Protein AF-A0AA38J3A5-F1 (afdb_monomer)

Mean predicted aligned error: 2.28 Å

Nearest PDB structures (foldseek):
  6xyu-assembly1_A  TM=9.948E-01  e=3.611E-06  Drosophila melanogaster
  7p1p-assembly1_B  TM=9.838E-01  e=9.344E-05  Homo sapiens
  4pqe-assembly1_A-2  TM=9.860E-01  e=3.802E-04  Homo sapiens
  1maa-assembly2_D  TM=9.929E-01  e=5.942E-04  Mus musculus
  2xui-assembly1_A  TM=9.921E-01  e=8.175E-04  Mus musculus

InterPro domains:
  IPR000997 Cholinesterase [PR00878] (5-13)
  IPR000997 Cholinesterase [PR00878] (43-50)
  IPR000997 Cholinesterase [PR00878] (51-63)
  IPR002018 Carboxylesterase, type B [PF00135] (3-91)
  IPR029058 Alpha/Beta hydrolase fold [G3DSA:3.40.50.1820] (1-91)
  IPR029058 Alpha/Beta hydrolase fold [SSF53474] (3-91)
  IPR050654 Acetylcholinesterase-related enzymes [PTHR43918] (2-91)

Radius of gyration: 15.36 Å; Cα contacts (8 Å, |Δi|>4): 59; chains: 1; bounding box: 44×21×37 Å

Organism: NCBI:txid2755281

Solvent-accessible surface area (backbone atoms only — not comparable to full-atom values): 5596 Å² total; per-residue (Å²): 110,70,65,53,54,52,44,37,68,74,47,52,49,58,50,48,55,50,47,51,55,42,37,77,72,71,44,91,74,85,86,86,83,88,79,76,57,63,94,73,59,86,65,63,77,91,63,59,59,53,93,69,65,61,53,46,30,56,72,41,53,46,68,39,81,92,52,88,58,55,74,66,51,31,51,49,13,54,52,43,34,49,51,54,54,46,41,76,74,74,103

Foldseek 3Di:
DVLVVCCCVPPVVVVVVVQVVCVVVPDDGDDDDDQDDFPPDPDDVVCGQDVCNCVCLLVQVLVPPVDDGDPVSNVSSVVNVVVVVCVVVPD

pLDDT: mean 97.99, std 2.22, range [78.12, 98.81]

Sequence (91 aa):
MVGDVVGDYFFICPTNDFAELAAERGMKVYYYFFTHRTSTSLWGEWMGVMHGDEIEYVFGHPLNMSLQFNSRERELSLKIMQAFARFAATG

Structure (mmCIF, N/CA/C/O backbone):
data_AF-A0AA38J3A5-F1
#
_entry.id   AF-A0AA38J3A5-F1
#
loop_
_atom_site.group_PDB
_atom_site.id
_atom_site.type_symbol
_atom_site.label_atom_id
_atom_site.label_alt_id
_atom_site.label_comp_id
_atom_site.label_asym_id
_atom_site.label_entity_id
_atom_site.label_seq_id
_atom_site.pdbx_PDB_ins_code
_atom_site.Cartn_x
_atom_site.Cartn_y
_atom_site.Cartn_z
_atom_site.occupancy
_atom_site.B_iso_or_equiv
_atom_site.auth_seq_id
_atom_site.auth_comp_id
_atom_site.auth_asym_id
_atom_site.auth_atom_id
_atom_site.pdb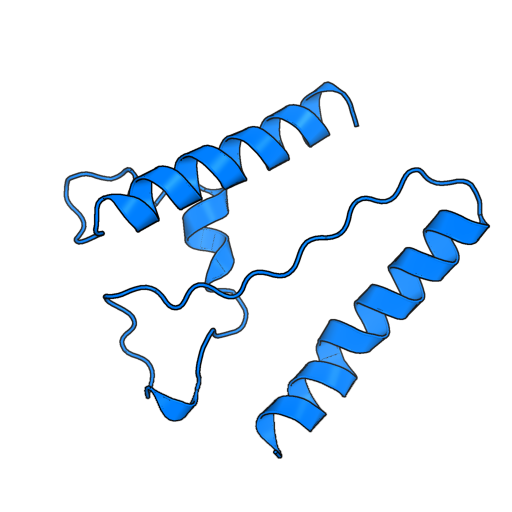x_PDB_model_num
ATOM 1 N N . MET A 1 1 ? -6.616 -4.674 -18.771 1.00 78.12 1 MET A N 1
ATOM 2 C CA . MET A 1 1 ? -7.979 -5.231 -18.920 1.00 78.12 1 MET A CA 1
ATOM 3 C C . MET A 1 1 ? -8.149 -6.566 -18.197 1.00 78.12 1 MET A C 1
ATOM 5 O O . MET A 1 1 ? -8.929 -6.606 -17.266 1.00 78.12 1 MET A O 1
ATOM 9 N N . VAL A 1 2 ? -7.446 -7.656 -18.555 1.00 96.56 2 VAL A N 1
ATOM 10 C CA . VAL A 1 2 ? -7.588 -8.936 -17.808 1.00 96.56 2 VAL A CA 1
ATOM 11 C C . VAL A 1 2 ? -6.933 -8.876 -16.423 1.00 96.56 2 VAL A C 1
ATOM 13 O O . VAL A 1 2 ? -7.518 -9.357 -15.461 1.00 96.56 2 VAL A O 1
ATOM 16 N N . GLY A 1 3 ? -5.751 -8.254 -16.316 1.00 96.31 3 GLY A N 1
ATOM 17 C CA . GLY A 1 3 ? -5.078 -8.051 -15.026 1.00 96.31 3 GLY A CA 1
ATOM 18 C C . GLY A 1 3 ? -5.943 -7.278 -14.029 1.00 96.31 3 GLY A C 1
ATOM 19 O O . GLY A 1 3 ? -6.063 -7.705 -12.888 1.00 96.31 3 GLY A O 1
ATOM 20 N N . ASP A 1 4 ? -6.620 -6.226 -14.496 1.00 96.69 4 ASP A N 1
ATOM 21 C CA . ASP A 1 4 ? -7.534 -5.421 -13.675 1.00 96.69 4 ASP A CA 1
ATOM 22 C C . ASP A 1 4 ? -8.705 -6.264 -13.160 1.00 96.69 4 ASP A C 1
ATOM 24 O O . ASP A 1 4 ? -8.960 -6.280 -11.968 1.00 96.69 4 ASP A O 1
ATOM 28 N N . VAL A 1 5 ? -9.345 -7.071 -14.018 1.00 98.38 5 VAL A N 1
ATOM 29 C CA . VAL A 1 5 ? -10.446 -7.961 -13.598 1.00 98.38 5 VAL A CA 1
ATOM 30 C C . VAL A 1 5 ? -10.004 -8.951 -12.515 1.00 98.38 5 VAL A C 1
ATOM 32 O O . VAL A 1 5 ? -10.742 -9.192 -11.564 1.00 98.38 5 VAL A O 1
ATOM 35 N N . VAL A 1 6 ? -8.805 -9.528 -12.641 1.00 98.31 6 VAL A N 1
ATOM 36 C CA . VAL A 1 6 ? -8.252 -10.442 -11.628 1.00 98.31 6 VAL A CA 1
ATOM 37 C C . VAL A 1 6 ? -7.929 -9.683 -10.336 1.00 98.31 6 VAL A C 1
ATOM 39 O O . VAL A 1 6 ? -8.287 -10.145 -9.255 1.00 98.31 6 VAL A O 1
ATOM 42 N N . GLY A 1 7 ? -7.285 -8.518 -10.433 1.00 98.19 7 GLY A N 1
ATOM 43 C CA . GLY A 1 7 ? -6.959 -7.669 -9.286 1.00 98.19 7 GLY A CA 1
ATOM 44 C C . GLY A 1 7 ? -8.202 -7.208 -8.522 1.00 98.19 7 GLY A C 1
ATOM 45 O O . GLY A 1 7 ? -8.261 -7.341 -7.298 1.00 98.19 7 GLY A O 1
ATOM 46 N N . ASP A 1 8 ? -9.215 -6.745 -9.250 1.00 98.56 8 ASP A N 1
ATOM 47 C CA . ASP A 1 8 ? -10.488 -6.276 -8.710 1.00 98.56 8 ASP A CA 1
ATOM 48 C C . ASP A 1 8 ? -11.238 -7.410 -8.017 1.00 98.56 8 ASP A C 1
ATOM 50 O O . ASP A 1 8 ? -11.595 -7.286 -6.846 1.00 98.56 8 ASP A O 1
ATOM 54 N N . TYR A 1 9 ? -11.421 -8.542 -8.704 1.00 98.44 9 TYR A N 1
ATOM 55 C CA . TYR A 1 9 ? -12.211 -9.655 -8.182 1.00 98.44 9 TYR A CA 1
ATOM 56 C C . TYR A 1 9 ? -11.572 -10.324 -6.960 1.00 98.44 9 TYR A C 1
ATOM 58 O O . TYR A 1 9 ? -12.282 -10.674 -6.019 1.00 98.44 9 TYR A O 1
ATOM 66 N N . PHE A 1 10 ? -10.251 -10.525 -6.959 1.00 98.50 10 PHE A N 1
ATOM 67 C CA . PHE A 1 10 ? -9.588 -11.291 -5.899 1.00 98.50 10 PHE A CA 1
ATOM 68 C C . PHE A 1 10 ? -9.049 -10.442 -4.745 1.00 98.50 10 PHE A C 1
ATOM 70 O O . PHE A 1 10 ? -8.879 -10.982 -3.653 1.00 98.50 10 PHE A O 1
ATOM 77 N N . PHE A 1 11 ? -8.775 -9.151 -4.954 1.00 98.44 11 PHE A N 1
ATOM 78 C CA . PHE A 1 11 ? -8.080 -8.334 -3.955 1.00 98.44 11 PHE A CA 1
ATOM 79 C C . PHE A 1 11 ? -8.798 -7.016 -3.665 1.00 98.44 11 PHE A C 1
ATOM 81 O O . PHE A 1 11 ? -9.192 -6.787 -2.522 1.00 98.44 11 PHE A O 1
ATOM 88 N N . ILE A 1 12 ? -8.983 -6.150 -4.665 1.00 98.44 12 ILE A N 1
ATOM 89 C CA . ILE A 1 12 ? -9.411 -4.761 -4.427 1.00 98.44 12 ILE A CA 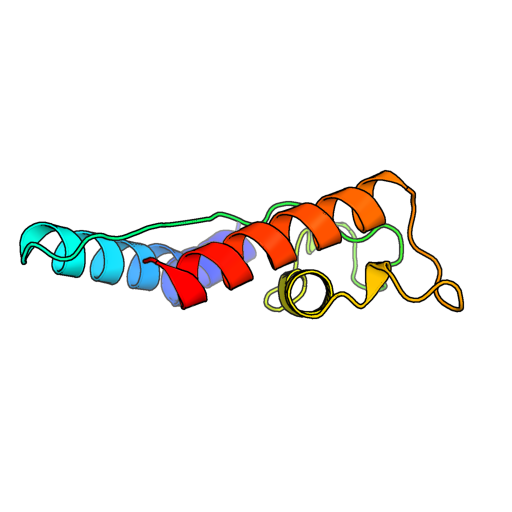1
ATOM 90 C C . ILE A 1 12 ? -10.869 -4.700 -3.962 1.00 98.44 12 ILE A C 1
ATOM 92 O O . ILE A 1 12 ? -11.134 -4.144 -2.897 1.00 98.44 12 ILE A O 1
ATOM 96 N N . CYS A 1 13 ? -11.812 -5.287 -4.707 1.00 98.62 13 CYS A N 1
ATOM 97 C CA . CYS A 1 13 ? -13.232 -5.229 -4.349 1.00 98.62 13 CYS A CA 1
ATOM 98 C C . CYS A 1 13 ? -13.536 -5.957 -3.028 1.00 98.62 13 CYS A C 1
ATOM 100 O O . CYS A 1 13 ? -14.158 -5.334 -2.174 1.00 98.62 13 CYS A O 1
ATOM 102 N N . PRO A 1 14 ? -13.038 -7.184 -2.764 1.00 98.81 14 PRO A N 1
ATOM 103 C CA . PRO A 1 14 ? -13.251 -7.824 -1.463 1.00 98.81 14 PRO A CA 1
ATOM 104 C C . PRO A 1 14 ? -12.693 -7.019 -0.278 1.00 98.81 14 PRO A C 1
ATOM 106 O O . PRO A 1 14 ? -13.284 -7.019 0.803 1.00 98.81 14 PRO A O 1
ATOM 109 N N . THR A 1 15 ? -11.565 -6.321 -0.465 1.00 98.75 15 THR A N 1
ATOM 110 C CA . THR A 1 15 ? -10.985 -5.462 0.582 1.00 98.75 15 THR A CA 1
ATOM 111 C C . THR A 1 15 ? -11.832 -4.207 0.803 1.00 98.75 15 THR A C 1
ATOM 113 O O . THR A 1 15 ? -12.048 -3.829 1.955 1.00 98.75 15 THR A O 1
ATOM 116 N N . ASN A 1 16 ? -12.361 -3.597 -0.266 1.00 98.75 16 ASN A N 1
ATOM 117 C CA . ASN A 1 16 ? -13.315 -2.488 -0.173 1.00 98.75 16 ASN A CA 1
ATOM 118 C C . ASN A 1 16 ? -14.600 -2.913 0.550 1.00 98.75 16 ASN A C 1
ATOM 120 O O . ASN A 1 16 ? -14.974 -2.266 1.523 1.00 98.75 16 ASN A O 1
ATOM 124 N N . ASP A 1 17 ? -15.216 -4.030 0.151 1.00 98.81 17 ASP A N 1
ATOM 125 C CA . ASP A 1 17 ? -16.448 -4.544 0.766 1.00 98.81 17 ASP A CA 1
ATOM 126 C C . ASP A 1 17 ? -16.260 -4.775 2.274 1.00 98.81 17 ASP A C 1
ATOM 128 O O . ASP A 1 17 ? -17.108 -4.418 3.096 1.00 98.81 17 ASP A O 1
ATOM 132 N N . PHE A 1 18 ? -15.116 -5.345 2.670 1.00 98.75 18 PHE A N 1
ATOM 133 C CA . PHE A 1 18 ? -14.784 -5.530 4.080 1.00 98.75 18 PHE A CA 1
ATOM 134 C C . PHE A 1 18 ? -14.577 -4.197 4.814 1.00 98.75 18 PHE A C 1
ATOM 136 O O . PHE A 1 18 ? -15.061 -4.037 5.937 1.00 98.75 18 PHE A O 1
ATOM 143 N N . ALA A 1 19 ? -13.863 -3.249 4.204 1.00 98.75 19 ALA A N 1
ATOM 144 C CA . ALA A 1 19 ? -13.613 -1.932 4.781 1.00 98.75 19 ALA A CA 1
ATOM 145 C C . ALA A 1 19 ? -14.915 -1.144 4.993 1.00 98.75 19 ALA A C 1
ATOM 147 O O . ALA A 1 19 ? -15.107 -0.565 6.064 1.00 98.75 19 ALA A O 1
ATOM 148 N N . GLU A 1 20 ? -15.822 -1.166 4.015 1.00 98.75 20 GLU A N 1
ATOM 149 C CA . GLU A 1 20 ? -17.151 -0.558 4.107 1.00 98.75 20 GLU A CA 1
ATOM 150 C C . GLU A 1 20 ? -17.967 -1.208 5.226 1.00 98.75 20 GLU A C 1
ATOM 152 O O . GLU A 1 20 ? -18.412 -0.517 6.144 1.00 98.75 20 GLU A O 1
ATOM 157 N N . LEU A 1 21 ? -18.059 -2.541 5.245 1.00 98.81 21 LEU A N 1
ATOM 158 C CA . LEU A 1 21 ? -18.785 -3.276 6.283 1.00 98.81 21 LEU A CA 1
ATOM 159 C C . LEU A 1 21 ? -18.239 -3.011 7.696 1.00 98.81 21 LEU A C 1
ATOM 161 O O . LEU A 1 21 ? -19.001 -2.924 8.664 1.00 98.81 21 LEU A O 1
ATOM 165 N N . ALA A 1 22 ? -16.917 -2.912 7.849 1.00 98.69 22 ALA A N 1
ATOM 166 C CA . ALA A 1 22 ? -16.286 -2.585 9.124 1.00 98.69 22 ALA A CA 1
ATOM 167 C C . ALA A 1 22 ? -16.627 -1.153 9.567 1.00 98.69 22 ALA A C 1
ATOM 169 O O . ALA A 1 22 ? -16.962 -0.934 10.737 1.00 98.69 22 ALA A O 1
ATOM 170 N N . ALA A 1 23 ? -16.595 -0.193 8.639 1.00 98.62 23 ALA A N 1
ATOM 171 C CA . ALA A 1 23 ? -16.950 1.198 8.904 1.00 98.62 23 ALA A CA 1
ATOM 172 C C . ALA A 1 23 ? -18.435 1.354 9.279 1.00 98.62 23 ALA A C 1
ATOM 174 O O . ALA A 1 23 ? -18.748 2.020 10.265 1.00 98.62 23 ALA A O 1
ATOM 175 N N . GLU A 1 24 ? -19.346 0.678 8.572 1.00 98.62 24 GLU A N 1
ATOM 176 C CA . GLU A 1 24 ? -20.786 0.652 8.883 1.00 98.62 24 GLU A CA 1
ATOM 177 C C . GLU A 1 24 ? -21.078 0.098 10.284 1.00 98.62 24 GLU A C 1
ATOM 179 O O . GLU A 1 24 ? -22.027 0.516 10.948 1.00 98.62 24 GLU A O 1
ATOM 184 N N . ARG A 1 25 ? -20.231 -0.813 10.773 1.00 98.50 25 ARG A N 1
ATOM 185 C CA . ARG A 1 25 ? -20.304 -1.369 12.134 1.00 98.50 25 ARG A CA 1
ATOM 186 C C . ARG A 1 25 ? -19.620 -0.500 13.194 1.00 98.50 25 ARG A C 1
ATOM 188 O O . ARG A 1 25 ? -19.475 -0.932 14.336 1.00 98.50 25 ARG A O 1
ATOM 195 N N . GLY A 1 26 ? -19.223 0.722 12.842 1.00 98.38 26 GLY A N 1
ATOM 196 C CA . GLY A 1 26 ? -18.676 1.716 13.763 1.00 98.38 26 GLY A CA 1
ATOM 197 C C . GLY A 1 26 ? -17.169 1.612 14.002 1.00 98.38 26 GLY A C 1
ATOM 198 O O . GLY A 1 26 ? -16.658 2.285 14.898 1.00 98.38 26 GLY A O 1
ATOM 199 N N . MET A 1 27 ? -16.437 0.796 13.234 1.00 98.44 27 MET A N 1
ATOM 200 C CA . MET A 1 27 ? -14.974 0.778 13.308 1.00 98.44 27 MET A CA 1
ATOM 201 C C . MET A 1 27 ? -14.383 2.011 12.620 1.00 98.44 27 MET A C 1
ATOM 203 O O . MET A 1 27 ? -14.845 2.444 11.566 1.00 98.44 27 MET A O 1
ATOM 207 N N . LYS A 1 28 ? -13.302 2.558 13.184 1.00 98.12 28 LYS A N 1
ATOM 208 C CA . LYS A 1 28 ? -12.516 3.603 12.523 1.00 98.12 28 LYS A CA 1
ATOM 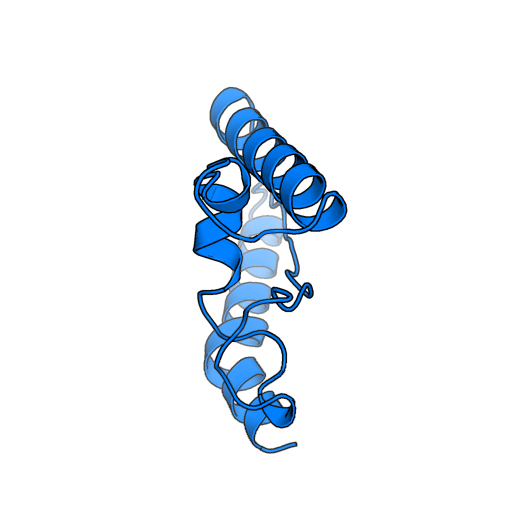209 C C . LYS A 1 28 ? -11.589 2.954 11.494 1.00 98.12 28 LYS A C 1
ATOM 211 O O . LYS A 1 28 ? -10.564 2.383 11.860 1.00 98.12 28 LYS A O 1
ATOM 216 N N . VAL A 1 29 ? -11.973 3.012 10.223 1.00 98.44 29 VAL A N 1
ATOM 217 C CA . VAL A 1 29 ? -11.239 2.384 9.117 1.00 98.44 29 VAL A CA 1
ATOM 218 C C . VAL A 1 29 ? -10.352 3.413 8.419 1.00 98.44 29 VAL A C 1
ATOM 220 O O . VAL A 1 29 ? -10.780 4.531 8.138 1.00 98.44 29 VAL A O 1
ATOM 223 N N . TYR A 1 30 ? -9.118 3.014 8.116 1.00 98.19 30 TYR A N 1
ATOM 224 C CA . TYR A 1 30 ? -8.208 3.750 7.243 1.00 98.19 30 TYR A CA 1
ATOM 225 C C . TYR A 1 30 ? -7.867 2.867 6.055 1.00 98.19 30 TYR A C 1
ATOM 227 O O . TYR A 1 30 ? -7.604 1.679 6.220 1.00 98.19 30 TYR A O 1
ATOM 235 N N . TYR A 1 31 ? -7.854 3.462 4.870 1.00 98.25 31 TYR A N 1
ATOM 236 C CA . TYR A 1 31 ? -7.625 2.757 3.619 1.00 98.25 31 TYR A CA 1
ATOM 237 C C . TYR A 1 31 ? -6.496 3.441 2.850 1.00 98.25 31 TYR A C 1
ATOM 239 O O . TYR A 1 31 ? -6.383 4.669 2.879 1.00 98.25 31 TYR A O 1
ATOM 247 N N . TYR A 1 32 ? -5.662 2.670 2.155 1.00 98.12 32 TYR A N 1
ATOM 248 C CA . TYR A 1 32 ? -4.643 3.204 1.256 1.00 98.12 32 TYR A CA 1
ATOM 249 C C . TYR A 1 32 ? -4.639 2.449 -0.070 1.00 98.12 32 TYR A C 1
ATOM 251 O O . TYR A 1 32 ? -5.037 1.290 -0.144 1.00 98.12 32 TYR A O 1
ATOM 259 N N . PHE A 1 33 ? -4.155 3.117 -1.114 1.00 98.38 33 PHE A N 1
ATOM 260 C CA . PHE A 1 33 ? -3.930 2.519 -2.422 1.00 98.38 33 PHE A CA 1
ATOM 261 C C . PHE A 1 33 ? -2.492 2.807 -2.850 1.00 98.38 33 PHE A C 1
ATOM 263 O O . PHE A 1 33 ? -2.094 3.967 -2.973 1.00 98.38 33 PHE A O 1
ATOM 270 N N . PHE A 1 34 ? -1.687 1.755 -2.993 1.00 98.62 34 PHE A N 1
ATOM 271 C CA . PHE A 1 34 ? -0.274 1.871 -3.339 1.00 98.62 34 PHE A CA 1
ATOM 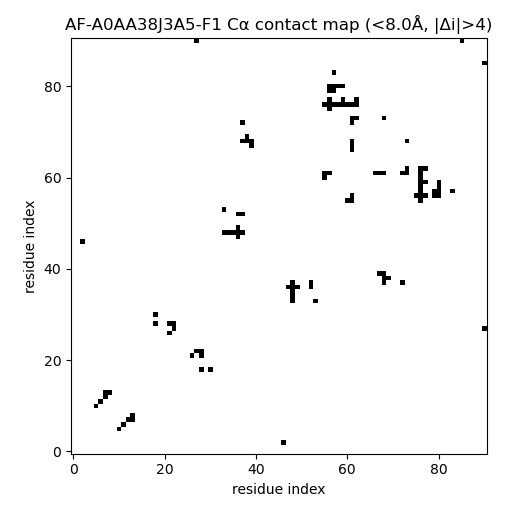272 C C . PHE A 1 34 ? -0.098 1.796 -4.858 1.00 98.62 34 PHE A C 1
ATOM 274 O O . PHE A 1 34 ? -0.419 0.789 -5.478 1.00 98.62 34 PHE A O 1
ATOM 281 N N . THR A 1 35 ? 0.395 2.880 -5.461 1.00 98.31 35 THR A N 1
ATOM 282 C CA . THR A 1 35 ? 0.460 3.045 -6.927 1.00 98.31 35 THR A CA 1
ATOM 283 C C . THR A 1 35 ? 1.866 3.366 -7.433 1.00 98.31 35 THR A C 1
ATOM 285 O O . THR A 1 35 ? 2.029 3.790 -8.577 1.00 98.31 35 THR A O 1
ATOM 288 N N . HIS A 1 36 ? 2.892 3.230 -6.589 1.00 98.56 36 HIS A N 1
ATOM 289 C CA . HIS A 1 36 ? 4.271 3.491 -6.993 1.00 98.56 36 HIS A CA 1
ATOM 290 C C . HIS A 1 36 ? 4.910 2.216 -7.536 1.00 98.56 36 HIS A C 1
ATOM 292 O O . HIS A 1 36 ? 4.998 1.221 -6.828 1.00 98.56 36 HIS A O 1
ATOM 298 N N . ARG A 1 37 ? 5.397 2.256 -8.778 1.00 98.44 37 ARG A N 1
ATOM 299 C CA . ARG A 1 37 ? 6.215 1.181 -9.342 1.00 98.44 37 ARG A CA 1
ATOM 300 C C . ARG A 1 37 ? 7.680 1.458 -9.028 1.00 98.44 37 ARG A C 1
ATOM 302 O O . ARG A 1 37 ? 8.218 2.468 -9.487 1.00 98.44 37 ARG A O 1
ATOM 309 N N . THR A 1 38 ? 8.318 0.559 -8.286 1.00 98.38 38 THR A N 1
ATOM 310 C CA . THR A 1 38 ? 9.738 0.666 -7.936 1.00 98.38 38 THR A CA 1
ATOM 311 C C . THR A 1 38 ? 10.593 0.801 -9.196 1.00 98.38 38 THR A C 1
ATOM 313 O O . THR A 1 38 ? 10.454 0.036 -10.152 1.00 98.38 38 THR A O 1
ATOM 316 N N . SER A 1 39 ? 11.494 1.780 -9.205 1.00 98.00 39 SER A N 1
ATOM 317 C CA . SER A 1 39 ? 12.344 2.128 -10.349 1.00 98.00 39 SER A CA 1
ATOM 318 C C . SER A 1 39 ? 13.294 1.005 -10.768 1.00 98.00 39 SER A C 1
ATOM 320 O O . SER A 1 39 ? 13.730 0.962 -11.915 1.00 98.00 39 SER A O 1
ATOM 322 N N . THR A 1 40 ? 13.569 0.073 -9.857 1.00 97.44 40 THR A N 1
ATOM 323 C CA . THR A 1 40 ? 14.385 -1.128 -10.064 1.00 97.44 40 THR A CA 1
ATOM 324 C C . THR A 1 40 ? 13.554 -2.406 -10.228 1.00 97.44 40 THR A C 1
ATOM 326 O O . THR A 1 40 ? 14.116 -3.501 -10.227 1.00 97.44 40 THR A O 1
ATOM 329 N N . SER A 1 41 ? 12.228 -2.295 -10.396 1.00 97.62 41 SER A N 1
ATOM 330 C CA . SER A 1 41 ? 11.345 -3.445 -10.626 1.00 97.62 41 SER A CA 1
ATOM 331 C C . SER A 1 41 ? 11.771 -4.227 -11.872 1.00 97.62 41 SER A C 1
ATOM 333 O O . SER A 1 41 ? 11.864 -3.675 -12.969 1.00 97.62 41 SER A O 1
ATOM 335 N N . LEU A 1 42 ? 12.003 -5.530 -11.695 1.00 97.25 42 LEU A N 1
ATOM 336 C CA . LEU A 1 42 ? 12.414 -6.451 -12.762 1.00 97.25 42 LEU A CA 1
ATOM 337 C C . LEU A 1 42 ? 11.227 -7.022 -13.555 1.00 97.25 42 LEU A C 1
ATOM 339 O O . LEU A 1 42 ? 11.425 -7.692 -14.569 1.00 97.25 42 LEU A O 1
ATOM 343 N N . TRP A 1 43 ? 9.996 -6.786 -13.095 1.00 97.94 43 TRP A N 1
ATOM 344 C CA . TRP A 1 43 ? 8.784 -7.223 -13.786 1.00 97.94 43 TRP A CA 1
ATOM 345 C C . TRP A 1 43 ? 8.592 -6.461 -15.098 1.00 97.94 43 TRP A C 1
ATOM 347 O O . TRP A 1 43 ? 9.093 -5.351 -15.253 1.00 97.94 43 TRP A O 1
ATOM 357 N N . GLY A 1 44 ? 7.827 -7.011 -16.044 1.00 97.94 44 GLY A N 1
ATOM 358 C CA . GLY A 1 44 ? 7.497 -6.281 -17.273 1.00 97.94 44 GLY A CA 1
ATOM 359 C C . GLY A 1 44 ? 6.737 -4.985 -16.968 1.00 97.94 44 GLY A C 1
ATOM 360 O O . GLY A 1 44 ? 5.901 -4.965 -16.069 1.00 97.94 44 GLY A O 1
ATOM 361 N N . GLU A 1 45 ? 6.993 -3.903 -17.711 1.00 97.38 45 GLU A N 1
ATOM 362 C CA . GLU A 1 45 ? 6.339 -2.601 -17.470 1.00 97.38 45 GLU A CA 1
ATOM 363 C C . GLU A 1 45 ? 4.807 -2.684 -17.517 1.00 97.38 45 GLU A C 1
ATOM 365 O O . GLU A 1 45 ? 4.124 -2.046 -16.720 1.00 97.38 45 GLU A O 1
ATOM 370 N N . TRP A 1 46 ? 4.267 -3.536 -18.396 1.00 96.44 46 TRP A N 1
ATOM 371 C CA . TRP A 1 46 ? 2.828 -3.779 -18.539 1.00 96.44 46 TRP A CA 1
ATOM 372 C C . TRP A 1 46 ? 2.167 -4.338 -17.272 1.00 96.44 46 TRP A C 1
ATOM 374 O O . TRP A 1 46 ? 0.950 -4.244 -17.133 1.00 96.44 46 TRP A O 1
ATOM 384 N N . MET A 1 47 ? 2.952 -4.928 -16.367 1.00 97.38 47 MET A N 1
ATOM 385 C CA . MET A 1 47 ? 2.466 -5.479 -15.103 1.00 97.38 47 MET A CA 1
ATOM 386 C C . MET A 1 47 ? 2.211 -4.382 -14.059 1.00 97.38 47 MET A C 1
ATOM 388 O O . MET A 1 47 ? 1.522 -4.632 -13.077 1.00 97.38 47 MET A O 1
ATOM 392 N N . GLY A 1 48 ? 2.725 -3.163 -14.266 1.00 97.38 48 GLY A N 1
ATOM 393 C CA . GLY A 1 48 ? 2.463 -2.029 -13.382 1.00 97.38 48 GLY A CA 1
ATOM 394 C C . GLY A 1 48 ? 3.041 -2.225 -11.980 1.00 97.38 48 GLY A C 1
ATOM 395 O O . GLY A 1 48 ? 4.237 -2.479 -11.838 1.00 97.38 48 GLY A O 1
ATOM 396 N N . VAL A 1 49 ? 2.206 -2.052 -10.957 1.00 98.25 49 VAL A N 1
ATOM 397 C CA . VAL A 1 49 ? 2.558 -2.250 -9.544 1.00 98.25 49 VAL A CA 1
ATOM 398 C C . VAL A 1 49 ? 2.052 -3.619 -9.128 1.00 98.25 49 VAL A C 1
ATOM 400 O O . VAL A 1 49 ? 0.845 -3.866 -9.146 1.00 98.25 49 VAL A O 1
ATOM 403 N N . MET A 1 50 ? 2.971 -4.521 -8.810 1.00 98.00 50 MET A N 1
ATOM 404 C CA . MET A 1 50 ? 2.624 -5.901 -8.513 1.00 98.00 50 MET A CA 1
ATOM 405 C C . MET A 1 50 ? 2.133 -6.058 -7.079 1.00 98.00 50 MET A C 1
ATOM 407 O O . MET A 1 50 ? 2.512 -5.315 -6.176 1.00 98.00 50 MET A O 1
ATOM 411 N N . HIS A 1 51 ? 1.285 -7.064 -6.868 1.00 98.44 51 HIS A N 1
ATOM 412 C CA . HIS A 1 51 ? 0.876 -7.464 -5.527 1.00 98.44 51 HIS A CA 1
ATOM 413 C C . HIS A 1 51 ? 2.111 -7.773 -4.665 1.00 98.44 51 HIS A C 1
ATOM 415 O O . HIS A 1 51 ? 2.908 -8.642 -5.025 1.00 98.44 51 HIS A O 1
ATOM 421 N N . GLY A 1 52 ? 2.251 -7.073 -3.536 1.00 98.12 52 GLY A N 1
ATOM 422 C CA . GLY A 1 52 ? 3.376 -7.203 -2.615 1.00 98.12 52 GLY A CA 1
ATOM 423 C C . GLY A 1 52 ? 4.506 -6.191 -2.831 1.00 98.12 52 GLY A C 1
ATOM 424 O O . GLY A 1 52 ? 5.391 -6.115 -1.977 1.00 98.12 52 GLY A O 1
ATOM 425 N N . ASP A 1 53 ? 4.486 -5.388 -3.904 1.00 98.50 53 ASP A N 1
ATOM 426 C CA . ASP A 1 53 ? 5.494 -4.337 -4.134 1.00 98.50 53 ASP A CA 1
ATOM 427 C C . ASP A 1 53 ? 5.503 -3.296 -2.997 1.00 98.50 53 ASP A C 1
ATOM 429 O O . ASP A 1 53 ? 6.524 -2.674 -2.721 1.00 98.50 53 ASP A O 1
ATOM 433 N N . GLU A 1 54 ? 4.395 -3.111 -2.276 1.00 98.62 54 GLU A N 1
ATOM 434 C CA . GLU A 1 54 ? 4.315 -2.178 -1.153 1.00 98.62 54 GLU A CA 1
ATOM 435 C C . GLU A 1 54 ? 5.072 -2.661 0.095 1.00 98.62 54 GLU A C 1
ATOM 437 O O . GLU A 1 54 ? 5.462 -1.843 0.934 1.00 98.62 54 GLU A O 1
ATOM 442 N N . ILE A 1 55 ? 5.299 -3.973 0.233 1.00 98.75 55 ILE A N 1
ATOM 443 C CA . ILE A 1 55 ? 5.866 -4.591 1.443 1.00 98.75 55 ILE A CA 1
ATOM 444 C C . ILE A 1 55 ? 7.251 -4.013 1.742 1.00 98.75 55 ILE A C 1
ATOM 446 O O . ILE A 1 55 ? 7.560 -3.671 2.886 1.00 98.75 55 ILE A O 1
ATOM 450 N N . GLU A 1 56 ? 8.084 -3.845 0.717 1.00 98.31 56 GLU A N 1
ATOM 451 C CA . GLU A 1 56 ? 9.441 -3.325 0.885 1.00 98.31 56 GLU A CA 1
ATOM 452 C C . GLU A 1 56 ? 9.442 -1.894 1.455 1.00 98.31 56 GLU A C 1
ATOM 454 O O . GLU A 1 56 ? 10.298 -1.544 2.273 1.00 98.31 56 GLU A O 1
ATOM 459 N N . TYR A 1 57 ? 8.431 -1.089 1.111 1.00 98.75 57 TYR A N 1
ATOM 460 C CA . TYR A 1 57 ? 8.267 0.273 1.612 1.00 98.75 57 TYR A CA 1
ATOM 461 C C . TYR A 1 57 ? 7.780 0.307 3.057 1.00 98.75 57 TYR A C 1
ATOM 463 O O . TYR A 1 57 ? 8.253 1.154 3.820 1.00 98.75 57 TYR A O 1
ATOM 471 N N . VAL A 1 58 ? 6.884 -0.610 3.439 1.00 98.69 58 VAL A N 1
ATOM 472 C CA . VAL A 1 58 ? 6.398 -0.763 4.822 1.00 98.69 58 VAL A CA 1
ATOM 473 C C . VAL A 1 58 ? 7.546 -1.113 5.770 1.00 98.69 58 VAL A C 1
ATOM 475 O O . VAL A 1 58 ? 7.603 -0.587 6.879 1.00 98.69 58 VAL A O 1
ATOM 478 N N . PHE A 1 59 ? 8.490 -1.949 5.330 1.00 98.50 59 PHE A N 1
ATOM 479 C CA . PHE A 1 59 ? 9.619 -2.403 6.150 1.00 98.50 59 PHE A CA 1
ATOM 480 C C . PHE A 1 59 ? 10.886 -1.547 6.043 1.00 98.50 59 PHE A C 1
ATOM 482 O O . PHE A 1 59 ? 11.888 -1.856 6.690 1.00 98.50 59 PHE A O 1
ATOM 489 N N . GLY A 1 60 ? 10.877 -0.468 5.259 1.00 98.31 60 GLY A N 1
ATOM 490 C CA . GLY A 1 60 ? 12.042 0.411 5.162 1.00 98.31 60 GLY A CA 1
ATOM 491 C C . GLY A 1 60 ? 13.157 -0.104 4.256 1.00 98.31 60 GLY A C 1
ATOM 492 O O . GLY A 1 60 ? 14.281 0.387 4.352 1.00 98.31 60 GLY A O 1
ATOM 493 N N . HIS A 1 61 ? 12.891 -1.069 3.372 1.00 98.12 61 HIS A N 1
ATOM 494 C CA . HIS A 1 61 ? 13.897 -1.606 2.451 1.00 98.12 61 HIS A CA 1
ATOM 495 C C . HIS A 1 61 ? 14.543 -0.515 1.576 1.00 98.12 61 HIS A C 1
ATOM 497 O O . HIS A 1 61 ? 15.776 -0.508 1.479 1.00 98.12 61 HIS A O 1
ATOM 503 N N . PRO A 1 62 ? 13.789 0.484 1.057 1.00 98.56 62 PRO A N 1
ATOM 504 C CA . PRO A 1 62 ? 14.381 1.611 0.344 1.00 98.56 62 PRO A CA 1
ATOM 505 C C . PRO A 1 62 ? 15.384 2.425 1.162 1.00 98.56 62 PRO A C 1
ATOM 507 O O . PRO A 1 62 ? 16.220 3.102 0.580 1.00 98.56 62 PRO A O 1
ATOM 510 N N . LEU A 1 63 ? 15.364 2.380 2.497 1.00 98.38 63 LEU A N 1
ATOM 511 C CA . LEU A 1 63 ? 16.318 3.116 3.341 1.00 98.38 63 LEU A CA 1
ATOM 512 C C . LEU A 1 63 ? 17.685 2.435 3.443 1.00 98.38 63 LEU A C 1
ATOM 514 O O . LEU A 1 63 ? 18.643 3.053 3.907 1.00 98.38 63 LEU A O 1
ATOM 518 N N . ASN A 1 64 ? 17.815 1.198 2.965 1.00 98.00 64 ASN A N 1
ATOM 519 C CA . ASN A 1 64 ? 19.107 0.545 2.854 1.00 98.00 64 ASN A CA 1
ATOM 520 C C . ASN A 1 64 ? 19.953 1.246 1.775 1.00 98.00 64 ASN A C 1
ATOM 522 O O . ASN A 1 64 ? 19.649 1.205 0.581 1.00 98.00 64 ASN A O 1
ATOM 526 N N . MET A 1 65 ? 21.026 1.919 2.192 1.00 97.19 65 MET A N 1
ATOM 527 C CA . MET A 1 65 ? 21.910 2.666 1.286 1.00 97.19 65 MET A CA 1
ATOM 528 C C . MET A 1 65 ? 22.759 1.759 0.385 1.00 97.19 65 MET A C 1
ATOM 530 O O . MET A 1 65 ? 23.275 2.231 -0.624 1.00 97.19 65 MET A O 1
ATOM 534 N N . SER A 1 66 ? 22.863 0.466 0.704 1.00 97.75 66 SER A N 1
ATOM 535 C CA . SER A 1 66 ? 23.516 -0.533 -0.150 1.00 97.75 66 SER A CA 1
ATOM 536 C C . SER A 1 66 ? 22.652 -0.953 -1.346 1.00 97.75 66 SER A C 1
ATOM 538 O O . SER A 1 66 ? 23.143 -1.646 -2.233 1.00 97.75 66 SER A O 1
ATOM 540 N N . LEU A 1 67 ? 21.373 -0.560 -1.375 1.00 97.38 67 LEU A N 1
ATOM 541 C CA . LEU A 1 67 ? 20.425 -0.874 -2.442 1.00 97.38 67 LEU A CA 1
ATOM 542 C C . LEU A 1 67 ? 20.122 0.349 -3.309 1.00 97.38 67 LEU A C 1
ATOM 544 O O . LEU A 1 67 ? 20.173 1.502 -2.861 1.00 97.38 67 LEU A O 1
ATOM 548 N N . GLN A 1 68 ? 19.770 0.081 -4.564 1.00 97.75 68 GLN A N 1
ATOM 549 C CA . GLN A 1 68 ? 19.433 1.107 -5.542 1.00 97.75 68 GLN A CA 1
ATOM 550 C C . GLN A 1 68 ? 17.957 1.497 -5.430 1.00 97.75 68 GLN A C 1
ATOM 552 O O . GLN A 1 68 ? 17.079 0.807 -5.933 1.00 97.75 68 GLN A O 1
ATOM 557 N N . PHE A 1 69 ? 17.722 2.639 -4.787 1.00 98.31 69 PHE A N 1
ATOM 558 C CA . PHE A 1 69 ? 16.440 3.338 -4.738 1.00 98.31 69 PHE A CA 1
ATOM 559 C C . PHE A 1 69 ? 16.679 4.833 -4.914 1.00 98.31 69 PHE A C 1
ATOM 561 O O . PHE A 1 69 ? 17.662 5.381 -4.387 1.00 98.31 69 PHE A O 1
ATOM 568 N N . ASN A 1 70 ? 15.779 5.499 -5.630 1.00 98.06 70 ASN A N 1
ATOM 569 C CA . ASN A 1 70 ? 15.846 6.942 -5.829 1.00 98.06 70 ASN A CA 1
ATOM 570 C C . ASN A 1 70 ? 15.376 7.709 -4.577 1.00 98.06 70 ASN A C 1
ATOM 572 O O . ASN A 1 70 ? 14.792 7.148 -3.652 1.00 98.06 70 ASN A O 1
ATOM 576 N N . SER A 1 71 ? 15.643 9.016 -4.523 1.00 98.31 71 SER A N 1
ATOM 577 C CA . SER A 1 71 ? 15.322 9.835 -3.344 1.00 98.31 71 SER A CA 1
ATOM 578 C C . SER A 1 71 ? 13.827 9.860 -3.006 1.00 98.31 71 SER A C 1
ATOM 580 O O . SER A 1 71 ? 13.479 9.835 -1.827 1.00 98.31 71 SER A O 1
ATOM 582 N N . ARG A 1 72 ? 12.947 9.843 -4.016 1.00 98.50 72 ARG A N 1
ATOM 583 C CA . ARG A 1 72 ? 11.490 9.829 -3.815 1.00 98.50 72 ARG A CA 1
ATOM 584 C C . ARG A 1 72 ? 11.006 8.505 -3.234 1.00 98.50 72 ARG A C 1
ATOM 586 O O . ARG A 1 72 ? 10.092 8.501 -2.425 1.00 98.50 72 ARG A O 1
ATOM 593 N N . GLU A 1 73 ? 11.630 7.389 -3.597 1.00 98.81 73 GLU A N 1
ATOM 594 C CA . GLU A 1 73 ? 11.314 6.068 -3.035 1.00 98.81 73 GLU A CA 1
ATOM 595 C C . GLU A 1 73 ? 11.714 5.957 -1.568 1.00 98.81 73 GLU A C 1
ATOM 597 O O . GLU A 1 73 ? 10.971 5.406 -0.755 1.00 98.81 73 GLU A O 1
ATOM 602 N N . ARG A 1 74 ? 12.861 6.539 -1.209 1.00 98.75 74 ARG A N 1
ATOM 603 C CA . ARG A 1 74 ? 13.310 6.628 0.186 1.00 98.75 74 ARG A CA 1
ATOM 604 C C . ARG A 1 74 ? 12.347 7.475 1.014 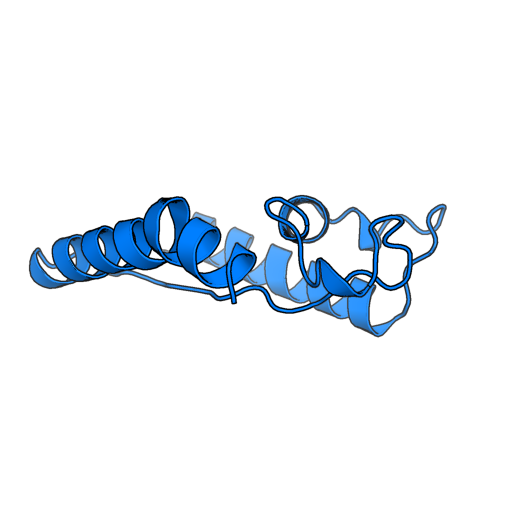1.00 98.75 74 ARG A C 1
ATOM 606 O O . ARG A 1 74 ? 11.941 7.065 2.098 1.00 98.75 74 ARG A O 1
ATOM 613 N N . GLU A 1 75 ? 11.930 8.620 0.480 1.00 98.75 75 GLU A N 1
ATOM 614 C CA . GLU A 1 75 ? 10.918 9.474 1.105 1.00 98.75 75 GLU A CA 1
ATOM 615 C C . GLU A 1 75 ? 9.563 8.760 1.239 1.00 98.75 75 GLU A C 1
ATOM 617 O O . GLU A 1 75 ? 8.943 8.800 2.303 1.00 98.75 75 GLU A O 1
ATOM 622 N N . LEU A 1 76 ? 9.124 8.056 0.192 1.00 98.81 76 LEU A N 1
ATOM 623 C CA . LEU A 1 76 ? 7.884 7.284 0.202 1.00 98.81 76 LEU A CA 1
ATOM 624 C C . LEU A 1 76 ? 7.908 6.206 1.290 1.00 98.81 76 LEU A C 1
ATOM 626 O O . LEU A 1 76 ? 6.940 6.077 2.038 1.00 98.81 76 LEU A O 1
ATOM 630 N N . SER A 1 77 ? 9.020 5.481 1.427 1.00 98.75 77 SER A N 1
ATOM 631 C CA . SER A 1 77 ? 9.175 4.468 2.472 1.00 98.75 77 SER A CA 1
ATOM 632 C C . SER A 1 77 ? 9.116 5.080 3.870 1.00 98.75 77 SER A C 1
ATOM 634 O O . SER A 1 77 ? 8.359 4.595 4.706 1.00 98.75 77 SER A O 1
ATOM 636 N N . LEU A 1 78 ? 9.799 6.207 4.108 1.00 98.69 78 LEU A N 1
ATOM 637 C CA . LEU A 1 78 ? 9.689 6.934 5.379 1.00 98.69 78 LEU A CA 1
ATOM 638 C C . LEU A 1 78 ? 8.243 7.332 5.687 1.00 98.69 78 LEU A C 1
ATOM 640 O O . LEU A 1 78 ? 7.789 7.174 6.820 1.00 98.69 78 LEU A O 1
ATOM 644 N N . LYS A 1 79 ? 7.503 7.825 4.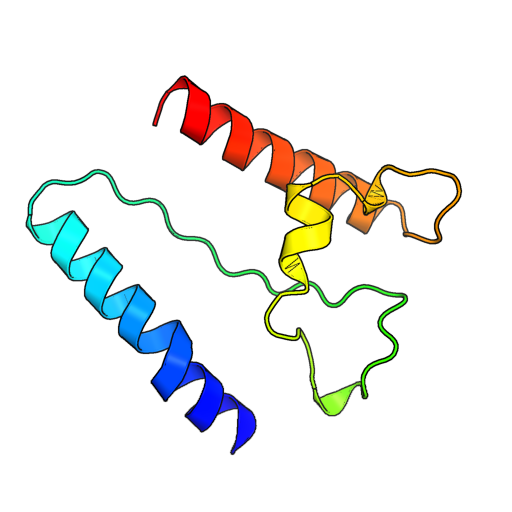690 1.00 98.69 79 LYS A N 1
ATOM 645 C CA . LYS A 1 79 ? 6.102 8.226 4.852 1.00 98.69 79 LYS A CA 1
ATOM 646 C C . LYS A 1 79 ? 5.198 7.037 5.190 1.00 98.69 79 LYS A C 1
ATOM 648 O O . LYS A 1 79 ? 4.364 7.158 6.086 1.00 98.69 79 LYS A O 1
ATOM 653 N N . ILE A 1 80 ? 5.368 5.902 4.511 1.00 98.69 80 ILE A N 1
ATOM 654 C CA . ILE A 1 80 ? 4.590 4.679 4.763 1.00 98.69 80 ILE A CA 1
ATOM 655 C C . ILE A 1 80 ? 4.920 4.114 6.147 1.00 98.69 80 ILE A C 1
ATOM 657 O O . ILE A 1 80 ? 4.006 3.883 6.936 1.00 98.69 80 ILE A O 1
ATOM 661 N N . MET A 1 81 ? 6.204 3.986 6.494 1.00 98.75 81 MET A N 1
ATOM 662 C CA . MET A 1 81 ? 6.634 3.558 7.829 1.00 98.75 81 MET A CA 1
ATOM 663 C C . MET A 1 81 ? 6.038 4.443 8.927 1.00 98.75 81 MET A C 1
ATOM 665 O O . MET A 1 81 ? 5.543 3.934 9.928 1.00 98.75 81 MET A O 1
ATOM 669 N N . GLN A 1 82 ? 6.040 5.767 8.742 1.00 98.62 82 GLN A N 1
ATOM 670 C CA . GLN A 1 82 ? 5.426 6.694 9.694 1.00 98.62 82 GLN A CA 1
ATOM 671 C C . GLN A 1 82 ? 3.911 6.507 9.799 1.00 98.62 82 GLN A C 1
ATOM 673 O O . GLN A 1 82 ? 3.381 6.571 10.906 1.00 98.62 82 GLN A O 1
ATOM 678 N N . ALA A 1 83 ? 3.209 6.280 8.686 1.00 98.50 83 ALA A N 1
ATOM 679 C CA . ALA A 1 83 ? 1.771 6.018 8.700 1.00 98.50 83 ALA A CA 1
ATOM 680 C C . ALA A 1 83 ? 1.446 4.731 9.477 1.00 98.50 83 ALA A C 1
ATOM 682 O O . ALA A 1 83 ? 0.604 4.761 10.373 1.00 98.50 83 ALA A O 1
ATOM 683 N N . PHE A 1 84 ? 2.172 3.642 9.208 1.00 98.56 84 PHE A N 1
ATOM 684 C CA . PHE A 1 84 ? 2.011 2.363 9.906 1.00 98.56 84 PHE A CA 1
ATOM 685 C C . PHE A 1 84 ? 2.374 2.465 11.392 1.00 98.56 84 PHE A C 1
ATOM 687 O O . PHE A 1 8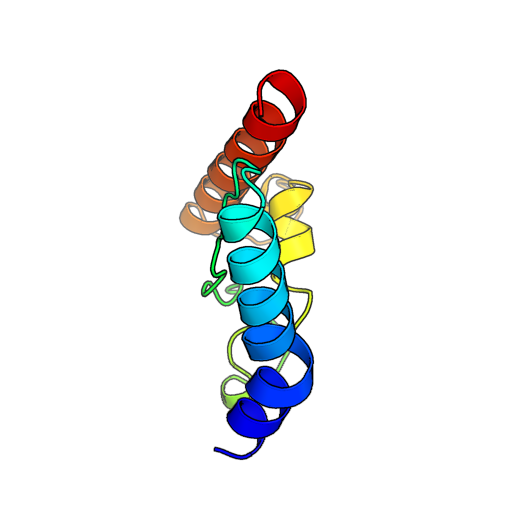4 ? 1.620 1.996 12.240 1.00 98.56 84 PHE A O 1
ATOM 694 N N . ALA A 1 85 ? 3.484 3.128 11.730 1.00 98.56 85 ALA A N 1
ATOM 695 C CA . ALA A 1 85 ? 3.897 3.325 13.119 1.00 98.56 85 ALA A CA 1
ATOM 696 C C . ALA A 1 85 ? 2.891 4.178 13.907 1.00 98.56 85 ALA A C 1
ATOM 698 O O . ALA A 1 85 ? 2.598 3.871 15.061 1.00 98.56 85 ALA A O 1
ATOM 699 N N . ARG A 1 86 ? 2.330 5.229 13.291 1.00 98.56 86 ARG A N 1
ATOM 700 C CA . ARG A 1 86 ? 1.280 6.052 13.911 1.00 98.56 86 ARG A CA 1
ATOM 701 C C . ARG A 1 86 ? 0.003 5.252 14.128 1.00 98.56 86 ARG A C 1
ATOM 703 O O . ARG A 1 86 ? -0.507 5.259 15.240 1.00 98.56 86 ARG A O 1
ATOM 710 N N . PHE A 1 87 ? -0.456 4.515 13.118 1.00 98.50 87 PHE A N 1
ATOM 711 C CA . PHE A 1 87 ? -1.628 3.650 13.254 1.00 98.50 87 PHE A CA 1
ATOM 712 C C . PHE A 1 87 ? -1.437 2.604 14.362 1.00 98.50 87 PHE A C 1
ATOM 714 O O . PHE A 1 87 ? -2.313 2.430 15.201 1.00 98.50 87 PHE A O 1
ATOM 721 N N . ALA A 1 88 ? -0.266 1.966 14.436 1.00 98.56 88 ALA A N 1
ATOM 722 C CA . ALA A 1 88 ? 0.045 1.022 15.508 1.00 98.56 88 ALA A CA 1
ATOM 723 C C . ALA A 1 88 ? 0.048 1.678 16.902 1.00 98.56 88 ALA A C 1
ATOM 725 O O . ALA A 1 88 ? -0.340 1.044 17.880 1.00 98.56 88 ALA A O 1
ATOM 726 N N . ALA A 1 89 ? 0.486 2.937 17.005 1.00 98.38 89 ALA A N 1
ATOM 727 C CA . ALA A 1 89 ? 0.564 3.654 18.273 1.00 98.38 89 ALA A CA 1
ATOM 728 C C . ALA A 1 89 ? -0.789 4.207 18.749 1.00 98.38 89 ALA A C 1
ATOM 730 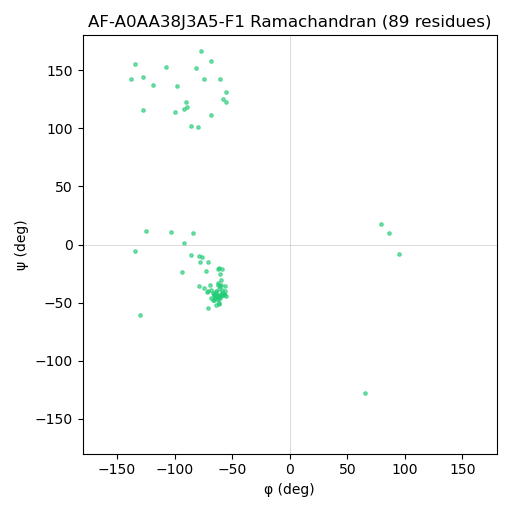O O . ALA A 1 89 ? -1.024 4.257 19.956 1.00 98.38 89 ALA A O 1
ATOM 731 N N . THR A 1 90 ? -1.653 4.665 17.838 1.00 98.00 90 THR A N 1
ATOM 732 C CA . THR A 1 90 ? -2.842 5.456 18.209 1.00 98.00 90 THR A CA 1
ATOM 733 C C . THR A 1 90 ? -4.148 5.058 17.528 1.00 98.00 90 THR A C 1
ATOM 735 O O . THR A 1 90 ? -5.182 5.629 17.875 1.00 98.00 90 THR A O 1
ATOM 738 N N . GLY A 1 91 ? -4.131 4.122 16.576 1.00 93.44 91 GLY A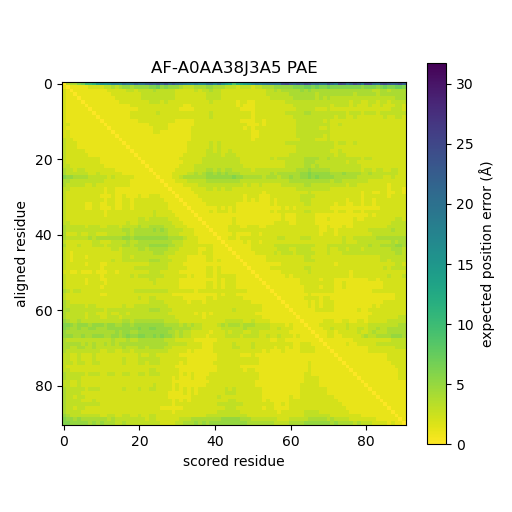 N 1
ATOM 739 C CA . GLY A 1 91 ? -5.231 3.962 15.615 1.00 93.44 91 GLY A CA 1
ATOM 740 C C . GLY A 1 91 ? -5.490 5.258 14.859 1.00 93.44 91 GLY A C 1
ATOM 741 O O . GLY A 1 91 ? -6.674 5.544 14.558 1.00 93.44 91 GLY A O 1
#

Secondary structure (DSSP, 8-state):
-HHHHHHIIIIIHHHHHHHHHHHHTT---------PPPTT--S-GGG-S-TTTTHHHHTTGGG-TTS---HHHHHHHHHHHHHHHHHHHH-